Protein AF-A0A9X7IQV7-F1 (afdb_monomer_lite)

Secondary structure (DSSP, 8-state):
-EEEGGGTEEEEEHHHHHHHHHHHH-TTS--EEE-SSTT--EEEEESSHHHHHHH--TT-EEEEHHHHHHTTSTT-EEEETTEEEEEE-SHHHHTTSPPPP-EETTTTEE-

Foldseek 3Di:
DDQDVVQLEAEDELLRLVLLVLQAPQPPHPSWDFDPDPLREIEHEDADPVVCVVPDDPSHHYHHPVRSVQLNDAQGWDDGPSHIYHYHHCCVPAVPHDRDWHQRVNVRDTD

Sequence (111 aa):
MKWIPETSTLELTSRNVTALNDKLNDPLSARTLISPDPHMVPVTAVESAGAAEAIAAPGAVVLTRTQLVELTTEGATVRVGAVRVRSVADDAHYADRLAGEVYMPSTGEYR

Structure (mmCIF, N/CA/C/O backbone):
data_AF-A0A9X7IQV7-F1
#
_entry.id   AF-A0A9X7IQV7-F1
#
loop_
_atom_site.group_PDB
_atom_site.id
_atom_site.type_symbol
_atom_site.label_atom_id
_atom_site.label_alt_id
_atom_site.label_comp_id
_atom_site.label_asym_id
_atom_site.label_entity_id
_atom_site.label_seq_id
_atom_site.pdbx_PDB_ins_code
_atom_site.Cartn_x
_atom_site.Cartn_y
_atom_site.Cartn_z
_atom_site.occupancy
_atom_site.B_iso_or_equiv
_atom_site.auth_seq_id
_atom_site.auth_comp_id
_atom_site.auth_asym_id
_atom_site.auth_atom_id
_atom_site.pdbx_PDB_model_num
ATOM 1 N N . MET A 1 1 ? -7.694 -3.516 0.633 1.00 91.62 1 MET A N 1
ATOM 2 C CA . MET A 1 1 ? -7.323 -2.181 1.110 1.00 91.62 1 MET A CA 1
ATOM 3 C C . MET A 1 1 ? -8.600 -1.455 1.413 1.00 91.62 1 MET A C 1
ATOM 5 O O . MET A 1 1 ? -9.529 -1.574 0.617 1.00 91.62 1 MET A O 1
ATOM 9 N N . LYS A 1 2 ? -8.636 -0.756 2.538 1.00 92.75 2 LYS A N 1
ATOM 10 C CA . LYS A 1 2 ? -9.786 0.036 2.951 1.00 92.75 2 LYS A CA 1
ATOM 11 C C . LYS A 1 2 ? -9.299 1.306 3.629 1.00 92.75 2 LYS A C 1
ATOM 13 O O . LYS A 1 2 ? -8.490 1.234 4.553 1.00 92.75 2 LYS A O 1
ATOM 18 N N . TRP A 1 3 ? -9.786 2.452 3.178 1.00 94.25 3 TRP A N 1
ATOM 19 C CA . TRP A 1 3 ? -9.620 3.714 3.883 1.00 94.25 3 TRP A CA 1
ATOM 20 C C . TRP A 1 3 ? -10.688 3.876 4.973 1.00 94.25 3 TRP A C 1
ATOM 22 O O . TRP A 1 3 ? -11.871 3.630 4.739 1.00 94.25 3 TRP A O 1
ATOM 32 N N . ILE A 1 4 ? -10.265 4.290 6.169 1.00 93.38 4 ILE A N 1
ATOM 33 C CA . ILE A 1 4 ? -11.118 4.601 7.323 1.00 93.38 4 ILE A CA 1
ATOM 34 C C . ILE A 1 4 ? -10.941 6.094 7.652 1.00 93.38 4 ILE A C 1
ATOM 36 O O . ILE A 1 4 ? -9.976 6.451 8.348 1.00 93.38 4 ILE A O 1
ATOM 40 N N . PRO A 1 5 ? -11.837 6.973 7.159 1.00 91.94 5 PRO A N 1
ATOM 41 C CA . PRO A 1 5 ? -11.705 8.424 7.291 1.00 91.94 5 PRO A CA 1
ATOM 42 C C . PRO A 1 5 ? -11.635 8.913 8.737 1.00 91.94 5 PRO A C 1
ATOM 44 O O . PRO A 1 5 ? -10.861 9.814 9.045 1.00 91.94 5 PRO A O 1
ATOM 47 N N . GLU A 1 6 ? -12.404 8.301 9.637 1.00 93.88 6 GLU A N 1
ATOM 48 C CA . GLU A 1 6 ? -12.591 8.763 11.017 1.00 93.88 6 GLU A CA 1
ATOM 49 C C . GLU A 1 6 ? -11.290 8.727 11.823 1.00 93.88 6 GLU A C 1
ATOM 51 O O . GLU A 1 6 ? -11.115 9.472 12.785 1.00 93.88 6 GLU A O 1
ATOM 56 N N . THR A 1 7 ? -10.372 7.841 11.440 1.00 94.69 7 THR A N 1
ATOM 57 C CA . THR A 1 7 ? -9.106 7.623 12.149 1.00 94.69 7 THR A CA 1
ATOM 58 C C . THR A 1 7 ? -7.882 7.864 11.275 1.00 94.69 7 THR A C 1
ATOM 60 O O . THR A 1 7 ? -6.761 7.613 11.727 1.00 94.69 7 THR A O 1
ATOM 63 N N . SER A 1 8 ? -8.083 8.323 10.036 1.00 94.19 8 SER A N 1
ATOM 64 C CA . SER A 1 8 ? -7.045 8.418 9.007 1.00 94.19 8 SER A CA 1
ATOM 65 C C . SER A 1 8 ? -6.228 7.126 8.886 1.00 94.19 8 SER A C 1
ATOM 67 O O . SER A 1 8 ? -4.991 7.158 8.876 1.00 94.19 8 SER A O 1
ATOM 69 N N . THR A 1 9 ? -6.924 5.983 8.861 1.00 95.81 9 THR A N 1
ATOM 70 C CA . THR A 1 9 ? -6.297 4.657 8.813 1.00 95.81 9 THR A CA 1
ATOM 71 C C . THR A 1 9 ? -6.508 4.010 7.452 1.00 95.81 9 THR A C 1
ATOM 73 O O . THR A 1 9 ? -7.637 3.871 6.993 1.00 95.81 9 THR A O 1
ATOM 76 N N . LEU A 1 10 ? -5.421 3.564 6.831 1.00 96.19 10 LEU A N 1
ATOM 77 C CA . LEU A 1 10 ? -5.437 2.682 5.676 1.00 96.19 10 LEU A CA 1
ATOM 78 C C . LEU A 1 10 ? -5.171 1.248 6.140 1.00 96.19 10 LEU A C 1
ATOM 80 O O . LEU A 1 10 ? -4.091 0.945 6.646 1.00 96.19 10 LEU A O 1
ATOM 84 N N . GLU A 1 11 ? -6.135 0.359 5.948 1.00 96.75 11 GLU A N 1
ATOM 85 C CA . GLU A 1 11 ? -5.960 -1.069 6.205 1.00 96.75 11 GLU A CA 1
ATOM 86 C C . GLU A 1 11 ? -5.447 -1.772 4.944 1.00 96.75 11 GLU A C 1
ATOM 88 O O . GLU A 1 11 ? -6.029 -1.651 3.859 1.00 96.75 11 GLU A O 1
ATOM 93 N N . LEU A 1 12 ? -4.344 -2.507 5.084 1.00 96.38 12 LEU A N 1
ATOM 94 C CA . LEU A 1 12 ? -3.753 -3.347 4.048 1.00 96.38 12 LEU A CA 1
ATOM 95 C C . LEU A 1 12 ? -3.835 -4.808 4.478 1.00 96.38 12 LEU A C 1
ATOM 97 O O . LEU A 1 12 ? -3.407 -5.163 5.570 1.00 96.38 12 LEU A O 1
ATOM 101 N N . THR A 1 13 ? -4.360 -5.653 3.596 1.00 95.50 13 THR A N 1
ATOM 102 C CA . THR A 1 13 ? -4.292 -7.111 3.785 1.00 95.50 13 THR A CA 1
ATOM 103 C C . THR A 1 13 ? -2.901 -7.646 3.449 1.00 95.50 13 THR A C 1
ATOM 105 O O . THR A 1 13 ? -2.144 -6.969 2.740 1.00 95.50 13 THR A O 1
ATOM 108 N N . SER A 1 14 ? -2.593 -8.883 3.844 1.00 93.25 14 SER A N 1
ATOM 109 C CA . SER A 1 14 ? -1.356 -9.559 3.430 1.00 93.25 14 SER A CA 1
ATOM 110 C C . SER A 1 14 ? -1.229 -9.632 1.902 1.00 93.25 14 SER A C 1
ATOM 112 O O . SER A 1 14 ? -0.172 -9.293 1.369 1.00 93.25 14 SER A O 1
ATOM 114 N N . ARG A 1 15 ? -2.318 -9.910 1.164 1.00 93.06 15 ARG A N 1
ATOM 115 C CA . ARG A 1 15 ? -2.334 -9.844 -0.316 1.00 93.06 15 ARG A CA 1
ATOM 116 C C . ARG A 1 15 ? -1.920 -8.481 -0.859 1.00 93.06 15 ARG A C 1
ATOM 118 O O . ARG A 1 15 ? -1.242 -8.397 -1.880 1.00 93.06 15 ARG A O 1
ATOM 125 N N . ASN A 1 16 ? -2.333 -7.395 -0.205 1.00 94.88 16 ASN A N 1
ATOM 126 C CA . ASN A 1 16 ? -1.966 -6.050 -0.646 1.00 94.88 16 ASN A CA 1
ATOM 127 C C . ASN A 1 16 ? -0.482 -5.761 -0.414 1.00 94.88 16 ASN A C 1
ATOM 129 O O . ASN A 1 16 ? 0.158 -5.175 -1.286 1.00 94.88 16 ASN A O 1
ATOM 13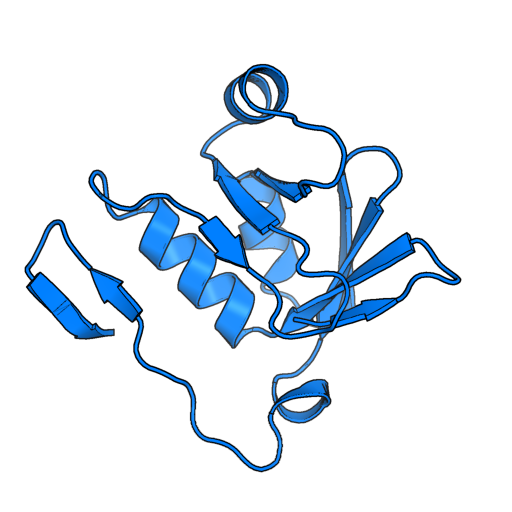3 N N . VAL A 1 17 ? 0.066 -6.206 0.717 1.00 95.94 17 VAL A N 1
ATOM 134 C CA . VAL A 1 17 ? 1.496 -6.077 1.023 1.00 95.94 17 VAL A CA 1
ATOM 135 C C . VAL A 1 17 ? 2.342 -6.904 0.049 1.00 95.94 17 VAL A C 1
ATOM 137 O O . VAL A 1 17 ? 3.333 -6.393 -0.474 1.00 95.94 17 VAL A O 1
ATOM 140 N N . THR A 1 18 ? 1.939 -8.138 -0.263 1.00 95.12 18 THR A N 1
ATOM 141 C CA . THR A 1 18 ? 2.618 -8.982 -1.262 1.00 95.12 18 THR A CA 1
ATOM 142 C C . THR A 1 18 ? 2.610 -8.328 -2.640 1.00 95.12 18 THR A C 1
ATOM 144 O O . THR A 1 18 ? 3.672 -8.125 -3.221 1.00 95.12 18 THR A O 1
ATOM 147 N N . ALA A 1 19 ? 1.445 -7.878 -3.118 1.00 94.94 19 ALA A N 1
ATOM 148 C CA . ALA A 1 19 ? 1.332 -7.223 -4.419 1.00 94.94 19 ALA A CA 1
ATOM 149 C C . ALA A 1 19 ? 2.175 -5.937 -4.518 1.00 94.94 19 ALA A C 1
ATOM 151 O O . ALA A 1 19 ? 2.748 -5.659 -5.569 1.00 94.94 19 ALA A O 1
ATOM 152 N N . LEU A 1 20 ? 2.280 -5.149 -3.440 1.00 96.44 20 LEU A N 1
ATOM 153 C CA . LEU A 1 20 ? 3.161 -3.976 -3.400 1.00 96.44 20 LEU A CA 1
ATOM 154 C C . LEU A 1 20 ? 4.643 -4.368 -3.463 1.00 96.44 20 LEU A C 1
ATOM 156 O O . LEU A 1 20 ? 5.401 -3.711 -4.172 1.00 96.44 20 LEU A O 1
ATOM 160 N N . ASN A 1 21 ? 5.051 -5.441 -2.780 1.00 95.94 21 ASN A N 1
ATOM 161 C CA . ASN A 1 21 ? 6.421 -5.954 -2.853 1.00 95.94 21 ASN A CA 1
ATOM 162 C C . ASN A 1 21 ? 6.766 -6.495 -4.246 1.00 95.94 21 ASN A C 1
ATOM 164 O O . ASN A 1 21 ? 7.819 -6.151 -4.779 1.00 95.94 21 ASN A O 1
ATOM 168 N N . ASP A 1 22 ? 5.887 -7.290 -4.862 1.00 95.12 22 ASP A N 1
ATOM 169 C CA . ASP A 1 22 ? 6.082 -7.769 -6.235 1.00 95.12 22 ASP A CA 1
ATOM 170 C C . ASP A 1 22 ? 6.224 -6.593 -7.196 1.00 95.12 22 ASP A C 1
ATOM 172 O O . ASP A 1 22 ? 7.209 -6.485 -7.925 1.00 95.12 22 ASP A O 1
ATOM 176 N N . LYS A 1 23 ? 5.294 -5.639 -7.121 1.00 95.12 23 LYS A N 1
ATOM 177 C CA . LYS A 1 23 ? 5.348 -4.433 -7.940 1.00 95.12 23 LYS A CA 1
ATOM 178 C C . LYS A 1 23 ? 6.605 -3.605 -7.697 1.00 95.12 23 LYS A C 1
ATOM 180 O O . LYS A 1 23 ? 7.073 -3.004 -8.655 1.00 95.12 23 LYS A O 1
ATOM 185 N N . LEU A 1 24 ? 7.128 -3.541 -6.473 1.00 96.00 24 LEU A N 1
ATOM 186 C CA . LEU A 1 24 ? 8.381 -2.846 -6.164 1.00 96.00 24 LEU A CA 1
ATOM 187 C C . LEU A 1 24 ? 9.591 -3.544 -6.801 1.00 96.00 24 LEU A C 1
ATOM 189 O O . LEU A 1 24 ? 10.496 -2.869 -7.284 1.00 96.00 24 LEU A O 1
ATOM 193 N N . ASN A 1 25 ? 9.586 -4.878 -6.829 1.00 94.56 25 ASN A N 1
ATOM 194 C CA . ASN A 1 25 ? 10.642 -5.687 -7.438 1.00 94.56 25 ASN A CA 1
ATOM 195 C C . ASN A 1 25 ? 10.593 -5.694 -8.976 1.00 94.56 25 ASN A C 1
ATOM 197 O O . ASN A 1 25 ? 11.589 -6.046 -9.605 1.00 94.56 25 ASN A O 1
ATOM 201 N N . ASP A 1 26 ? 9.469 -5.310 -9.586 1.00 93.75 26 ASP A N 1
ATOM 202 C CA . ASP A 1 26 ? 9.372 -5.130 -11.033 1.00 93.75 26 ASP A CA 1
ATOM 203 C C . ASP A 1 26 ? 9.858 -3.720 -11.442 1.00 93.75 26 ASP A C 1
ATOM 205 O O . ASP A 1 26 ? 9.239 -2.710 -11.083 1.00 93.75 26 ASP A O 1
ATOM 209 N N . PRO A 1 27 ? 10.949 -3.607 -12.224 1.00 91.62 27 PRO A N 1
ATOM 210 C CA . PRO A 1 27 ? 11.504 -2.317 -12.622 1.00 91.62 27 PRO A CA 1
ATOM 211 C C . PRO A 1 27 ? 10.594 -1.499 -13.552 1.00 91.62 27 PRO A C 1
ATOM 213 O O . PRO A 1 27 ? 10.743 -0.280 -13.588 1.00 91.62 27 PRO A O 1
ATOM 216 N N . LEU A 1 28 ? 9.670 -2.133 -14.285 1.00 91.88 28 LEU A N 1
ATOM 217 C CA . LEU A 1 28 ? 8.738 -1.481 -15.216 1.00 91.88 28 LEU A CA 1
ATOM 218 C C . LEU A 1 28 ? 7.349 -1.237 -14.612 1.00 91.88 28 LEU A C 1
ATOM 220 O O . LEU A 1 28 ? 6.492 -0.611 -15.236 1.00 91.88 28 LEU A O 1
ATOM 224 N N . SER A 1 29 ? 7.099 -1.737 -13.407 1.00 93.62 29 SER A N 1
ATOM 225 C CA . SER A 1 29 ? 5.849 -1.509 -12.694 1.00 93.62 29 SER A CA 1
ATOM 226 C C . SER A 1 29 ? 5.725 -0.060 -12.222 1.00 93.62 29 SER A C 1
ATOM 228 O O . SER A 1 29 ? 6.691 0.570 -11.795 1.00 93.62 29 SER A O 1
ATOM 230 N N . ALA A 1 30 ? 4.489 0.444 -12.203 1.00 90.38 30 ALA A N 1
ATOM 231 C CA . ALA A 1 30 ? 4.160 1.734 -11.596 1.00 90.38 30 ALA A CA 1
ATOM 232 C C . ALA A 1 30 ? 4.251 1.721 -10.058 1.00 90.38 30 ALA A C 1
ATOM 234 O O . ALA A 1 30 ? 4.146 2.770 -9.435 1.00 90.38 30 ALA A O 1
ATOM 235 N N . ARG A 1 31 ? 4.428 0.543 -9.435 1.00 95.69 31 ARG A N 1
ATOM 236 C CA . ARG A 1 31 ? 4.593 0.365 -7.976 1.00 95.69 31 ARG A CA 1
ATOM 237 C C . ARG A 1 31 ? 3.409 0.827 -7.133 1.00 95.69 31 ARG A C 1
ATOM 239 O O . ARG A 1 31 ? 3.527 0.909 -5.916 1.00 95.69 31 ARG A O 1
ATOM 246 N N . THR A 1 32 ? 2.263 1.072 -7.760 1.00 94.75 32 THR A N 1
ATOM 247 C CA . THR A 1 32 ? 1.075 1.611 -7.102 1.00 94.75 32 THR A CA 1
ATOM 248 C C . THR A 1 32 ? -0.067 0.601 -7.096 1.00 94.75 32 THR A C 1
ATOM 250 O O . THR A 1 32 ? -0.337 -0.063 -8.100 1.00 94.75 32 THR A O 1
ATOM 253 N N . LEU A 1 33 ? -0.767 0.517 -5.968 1.00 94.06 33 LEU A N 1
ATOM 254 C CA . LEU A 1 33 ? -2.119 -0.023 -5.873 1.00 94.06 33 LEU A CA 1
ATOM 255 C C . LEU A 1 33 ? -3.089 1.115 -5.568 1.00 94.06 33 LEU A C 1
ATOM 257 O O . LEU A 1 33 ? -2.747 2.039 -4.840 1.00 94.06 33 LEU A O 1
ATOM 261 N N . ILE A 1 34 ? -4.312 1.033 -6.077 1.00 92.06 34 ILE A N 1
ATOM 262 C CA . ILE A 1 34 ? -5.368 2.002 -5.774 1.00 92.06 34 ILE A CA 1
ATOM 263 C C . ILE A 1 34 ? -6.463 1.264 -5.015 1.00 92.06 34 ILE A C 1
ATOM 265 O O . ILE A 1 34 ? -6.852 0.157 -5.399 1.00 92.06 34 ILE A O 1
ATOM 269 N N . SER A 1 35 ? -6.908 1.826 -3.891 1.00 86.12 35 SER A N 1
ATOM 270 C CA . SER A 1 35 ? -8.021 1.235 -3.144 1.00 86.12 35 SER A CA 1
ATOM 271 C C . SER A 1 35 ? -9.302 1.276 -3.988 1.00 86.12 35 SER A C 1
ATOM 273 O O . SER A 1 35 ? -9.554 2.271 -4.659 1.00 86.12 35 SER A O 1
ATOM 275 N N . PRO A 1 36 ? -10.106 0.200 -3.994 1.00 80.81 36 PRO A N 1
ATOM 276 C CA . PRO A 1 36 ? -11.345 0.156 -4.770 1.00 80.81 36 PRO A CA 1
ATOM 277 C C . PRO A 1 36 ? -12.517 0.862 -4.067 1.00 80.81 36 PRO A C 1
ATOM 279 O O . PRO A 1 36 ? -13.636 0.835 -4.571 1.00 80.81 36 PRO A O 1
ATOM 282 N N . ASP A 1 37 ? -12.294 1.410 -2.870 1.00 80.56 37 ASP A N 1
ATOM 283 C CA . ASP A 1 37 ? -13.310 2.134 -2.112 1.00 80.56 37 ASP A CA 1
ATOM 284 C C . ASP A 1 37 ? -13.532 3.551 -2.692 1.00 80.56 37 ASP A C 1
ATOM 286 O O . ASP A 1 37 ? -12.722 4.023 -3.493 1.00 80.56 37 ASP A O 1
ATOM 290 N N . PRO A 1 38 ? -14.616 4.259 -2.317 1.00 83.12 38 PRO A N 1
ATOM 291 C CA . PRO A 1 38 ? -14.932 5.578 -2.871 1.00 83.12 38 PRO A CA 1
ATOM 292 C C . PRO A 1 38 ? -13.838 6.637 -2.682 1.00 83.12 38 PRO A C 1
ATOM 294 O O . PRO A 1 38 ? -13.885 7.678 -3.335 1.00 83.12 38 PRO A O 1
ATOM 297 N N . HIS A 1 39 ? -12.879 6.410 -1.783 1.00 85.75 39 HIS A N 1
ATOM 298 C CA . HIS A 1 39 ? -11.798 7.346 -1.509 1.00 85.75 39 HIS A CA 1
ATOM 299 C C . HIS A 1 39 ? -10.609 7.165 -2.452 1.00 85.75 39 HIS A C 1
ATOM 301 O O . HIS A 1 39 ? -9.799 8.084 -2.555 1.00 85.75 39 HIS A O 1
ATOM 307 N N . MET A 1 40 ? -10.519 6.032 -3.162 1.00 89.19 40 MET A N 1
ATOM 308 C CA . MET A 1 40 ? -9.560 5.798 -4.249 1.00 89.19 40 MET A CA 1
ATOM 309 C C . MET A 1 40 ? -8.112 6.148 -3.868 1.00 89.19 40 MET A C 1
ATOM 311 O O . MET A 1 40 ? -7.344 6.645 -4.688 1.00 89.19 40 MET A O 1
ATOM 315 N N . VAL A 1 41 ? -7.728 5.897 -2.611 1.00 92.38 41 VAL A N 1
ATOM 316 C CA . VAL A 1 41 ? -6.396 6.211 -2.075 1.00 92.38 41 VAL A CA 1
ATOM 317 C C . VAL A 1 41 ? -5.327 5.428 -2.852 1.00 92.38 41 VAL A C 1
ATOM 319 O O . VAL A 1 41 ? -5.364 4.188 -2.823 1.00 92.38 41 VAL A O 1
ATOM 322 N N . PRO A 1 42 ? -4.382 6.105 -3.534 1.00 94.56 42 PRO A N 1
ATOM 323 C CA . PRO A 1 42 ? -3.240 5.462 -4.161 1.00 94.56 42 PRO A CA 1
ATOM 324 C C . PRO A 1 42 ? -2.159 5.153 -3.120 1.00 94.56 42 PRO A C 1
ATOM 326 O O . PRO A 1 42 ? -1.821 5.980 -2.269 1.00 94.56 42 PRO A O 1
ATOM 329 N N . VAL A 1 43 ? -1.599 3.953 -3.215 1.00 95.88 43 VAL A N 1
ATOM 330 C CA . VAL A 1 43 ? -0.553 3.427 -2.340 1.00 95.88 43 VAL A CA 1
ATOM 331 C C . VAL A 1 43 ? 0.639 3.040 -3.198 1.00 95.88 43 VAL A C 1
ATOM 333 O O . VAL A 1 43 ? 0.543 2.085 -3.965 1.00 95.88 43 VAL A O 1
ATOM 336 N N . THR A 1 44 ? 1.748 3.763 -3.082 1.00 96.31 44 THR A N 1
ATOM 337 C CA . THR A 1 44 ? 2.950 3.562 -3.903 1.00 96.31 44 THR A CA 1
ATOM 338 C C . THR A 1 44 ? 4.088 2.989 -3.071 1.00 96.31 44 THR A C 1
ATOM 340 O O . THR A 1 44 ? 4.399 3.505 -2.001 1.00 96.31 44 THR A O 1
ATOM 343 N N . ALA A 1 45 ? 4.734 1.940 -3.572 1.00 97.12 45 ALA A N 1
ATOM 344 C CA . ALA A 1 45 ? 5.916 1.343 -2.969 1.00 97.12 45 ALA A CA 1
ATOM 345 C C . ALA A 1 45 ? 7.208 1.984 -3.501 1.00 97.12 45 ALA A C 1
ATOM 347 O O . ALA A 1 45 ? 7.370 2.186 -4.708 1.00 97.12 45 ALA A O 1
ATOM 348 N N . VAL A 1 46 ? 8.156 2.256 -2.608 1.00 96.62 46 VAL A N 1
ATOM 349 C CA . VAL A 1 46 ? 9.494 2.767 -2.938 1.00 96.62 46 VAL A CA 1
ATOM 350 C C . VAL A 1 46 ? 10.572 2.059 -2.126 1.00 96.62 46 VAL A C 1
ATOM 352 O O . VAL A 1 46 ? 10.305 1.474 -1.081 1.00 96.62 46 VAL A O 1
ATOM 355 N N . GLU A 1 47 ? 11.819 2.134 -2.584 1.00 95.81 47 GLU A N 1
ATOM 356 C CA . GLU A 1 47 ? 12.936 1.483 -1.891 1.00 95.81 47 GLU A CA 1
ATOM 357 C C . GLU A 1 47 ? 13.290 2.167 -0.565 1.00 95.81 47 GLU A C 1
ATOM 359 O O . GLU A 1 47 ? 13.496 1.499 0.445 1.00 95.81 47 GLU A O 1
ATOM 364 N N . SER A 1 48 ? 13.349 3.501 -0.547 1.00 92.12 48 SER A N 1
ATOM 365 C CA . SER A 1 48 ? 13.931 4.261 0.563 1.00 92.12 48 SER A CA 1
ATOM 366 C C . SER A 1 48 ? 13.134 5.516 0.919 1.00 92.12 48 SER A C 1
ATOM 368 O O . SER A 1 48 ? 12.318 6.003 0.136 1.00 92.12 48 SER A O 1
ATOM 370 N N . ALA A 1 49 ? 13.400 6.065 2.107 1.00 87.62 49 ALA A N 1
ATOM 371 C CA . ALA A 1 49 ? 12.749 7.281 2.595 1.00 87.62 49 ALA A CA 1
ATOM 372 C C . ALA A 1 49 ? 12.984 8.494 1.677 1.00 87.62 49 ALA A C 1
ATOM 374 O O . ALA A 1 49 ? 12.036 9.203 1.359 1.00 87.62 49 ALA A O 1
ATOM 375 N N . GLY A 1 50 ? 14.204 8.677 1.158 1.00 83.19 50 GLY A N 1
ATOM 376 C CA . GLY A 1 50 ? 14.492 9.773 0.223 1.00 83.19 50 GLY A CA 1
ATOM 377 C C . GLY A 1 50 ? 13.696 9.672 -1.085 1.00 83.19 50 GLY A C 1
ATOM 378 O O . GLY A 1 50 ? 13.272 10.686 -1.633 1.00 83.19 50 GLY A O 1
ATOM 379 N N . ALA A 1 51 ? 13.417 8.452 -1.561 1.00 81.50 51 ALA A N 1
ATOM 380 C CA . ALA A 1 51 ? 12.517 8.254 -2.697 1.00 81.50 51 ALA A CA 1
ATOM 381 C C . ALA A 1 51 ? 11.058 8.574 -2.333 1.00 81.50 51 ALA A C 1
ATOM 383 O O . ALA A 1 51 ? 10.333 9.107 -3.167 1.00 81.50 51 ALA A O 1
ATOM 384 N N . ALA A 1 52 ? 10.635 8.277 -1.099 1.00 80.94 52 ALA A N 1
ATOM 385 C CA . ALA A 1 52 ? 9.285 8.580 -0.631 1.00 80.94 52 ALA A CA 1
ATOM 386 C C . ALA A 1 52 ? 9.024 10.089 -0.579 1.00 80.94 52 ALA A C 1
ATOM 388 O O . ALA A 1 52 ? 7.998 10.550 -1.070 1.00 80.94 52 ALA A O 1
ATOM 389 N N . GLU A 1 53 ? 9.969 10.855 -0.035 1.00 82.00 53 GLU A N 1
ATOM 390 C CA . GLU A 1 53 ? 9.894 12.318 0.050 1.00 82.00 53 GLU A CA 1
ATOM 391 C C . GLU A 1 53 ? 9.798 12.969 -1.334 1.00 82.00 53 GLU A C 1
ATOM 393 O O . GLU A 1 53 ? 9.008 13.889 -1.529 1.00 82.00 53 GLU A O 1
ATOM 398 N N . ALA A 1 54 ? 10.547 12.453 -2.312 1.00 73.25 54 ALA A N 1
ATOM 399 C CA . ALA A 1 54 ? 10.569 12.988 -3.671 1.00 73.25 54 ALA A CA 1
ATOM 400 C C . ALA A 1 54 ? 9.238 12.832 -4.429 1.00 73.25 54 ALA A C 1
ATOM 402 O O . ALA A 1 54 ? 8.975 13.598 -5.356 1.00 73.25 54 ALA A O 1
ATOM 403 N N . ILE A 1 55 ? 8.411 11.845 -4.065 1.00 82.38 55 ILE A N 1
ATOM 404 C CA . ILE A 1 55 ? 7.153 11.535 -4.767 1.00 82.38 55 ILE A CA 1
ATOM 405 C C . ILE A 1 55 ? 5.906 11.737 -3.902 1.00 82.38 55 ILE A C 1
ATOM 407 O O . ILE A 1 55 ? 4.796 11.441 -4.349 1.00 82.38 55 ILE A O 1
ATOM 411 N N . ALA A 1 56 ? 6.073 12.197 -2.661 1.00 79.56 56 ALA A N 1
ATOM 412 C CA . ALA A 1 56 ? 4.973 12.403 -1.737 1.00 79.56 56 ALA A CA 1
ATOM 413 C C . ALA A 1 56 ? 3.988 13.427 -2.318 1.00 79.56 56 ALA A C 1
ATOM 415 O O . ALA A 1 56 ? 4.294 14.610 -2.458 1.00 79.56 56 ALA A O 1
ATOM 416 N N . ALA A 1 57 ? 2.785 12.959 -2.643 1.00 79.69 57 ALA A N 1
ATOM 417 C CA . ALA A 1 57 ? 1.691 13.789 -3.123 1.00 79.69 57 ALA A CA 1
ATOM 418 C C . ALA A 1 57 ? 0.559 13.815 -2.083 1.00 79.69 57 ALA A C 1
ATOM 420 O O . ALA A 1 57 ? 0.307 12.797 -1.428 1.00 79.69 57 ALA A O 1
ATOM 421 N N . PRO A 1 58 ? -0.161 14.941 -1.927 1.00 78.56 58 PRO A N 1
ATOM 422 C CA . PRO A 1 58 ? -1.352 14.989 -1.087 1.00 78.56 58 PRO A CA 1
ATOM 423 C C . PRO A 1 58 ? -2.351 13.889 -1.466 1.00 78.56 58 PRO A C 1
ATOM 425 O O . PRO A 1 58 ? -2.659 13.698 -2.639 1.00 78.56 58 PRO A O 1
ATOM 428 N N . GLY A 1 59 ? -2.856 13.167 -0.465 1.00 82.69 59 GLY A N 1
ATOM 429 C CA . GLY A 1 59 ? -3.818 12.081 -0.669 1.00 82.69 59 GLY A CA 1
ATOM 430 C C . GLY A 1 59 ? -3.213 10.750 -1.129 1.00 82.69 59 GLY A C 1
ATOM 431 O O . GLY A 1 59 ? -3.951 9.774 -1.208 1.00 82.69 59 GLY A O 1
ATOM 432 N N . ALA A 1 60 ? -1.900 10.676 -1.377 1.00 90.00 60 ALA A N 1
ATOM 433 C CA . ALA A 1 60 ? -1.198 9.426 -1.653 1.00 90.00 60 ALA A CA 1
ATOM 434 C C . ALA A 1 60 ? -0.487 8.889 -0.406 1.00 90.00 60 ALA A C 1
ATOM 436 O O . ALA A 1 60 ? 0.037 9.645 0.415 1.00 90.00 60 ALA A O 1
ATOM 437 N N . VAL A 1 61 ? -0.427 7.564 -0.285 1.00 95.19 61 VAL A N 1
ATOM 438 C CA . VAL A 1 61 ? 0.355 6.878 0.746 1.00 95.19 61 VAL A CA 1
ATOM 439 C C . VAL A 1 61 ? 1.584 6.268 0.090 1.00 95.19 61 VAL A C 1
ATOM 441 O O . VAL A 1 61 ? 1.467 5.418 -0.785 1.00 95.19 61 VAL A O 1
ATOM 444 N N . VAL A 1 62 ? 2.773 6.686 0.516 1.00 96.69 62 VAL A N 1
ATOM 445 C CA . VAL A 1 62 ? 4.035 6.147 -0.002 1.00 96.69 62 VAL A CA 1
ATOM 446 C C . VAL A 1 62 ? 4.681 5.273 1.067 1.00 96.69 62 VAL A C 1
ATOM 448 O O . VAL A 1 62 ? 4.965 5.749 2.164 1.00 96.69 62 VAL A O 1
ATOM 451 N N . LEU A 1 63 ? 4.880 3.992 0.759 1.00 97.00 63 LEU A N 1
ATOM 452 C CA . LEU A 1 63 ? 5.457 3.000 1.664 1.00 97.00 63 LEU A CA 1
ATOM 453 C C . LEU A 1 63 ? 6.854 2.610 1.200 1.00 97.00 63 LEU A C 1
ATOM 455 O O . LEU A 1 63 ? 7.066 2.260 0.041 1.00 97.00 63 LEU A O 1
ATOM 459 N N . THR A 1 64 ? 7.806 2.635 2.124 1.00 97.31 64 THR A N 1
ATOM 460 C CA . THR A 1 64 ? 9.160 2.135 1.872 1.00 97.31 64 THR A CA 1
ATOM 461 C C . THR A 1 64 ? 9.213 0.610 1.960 1.00 97.31 64 THR A C 1
ATOM 463 O O . THR A 1 64 ? 8.358 -0.010 2.598 1.00 97.31 64 THR A O 1
ATOM 466 N N . ARG A 1 65 ? 10.258 -0.010 1.396 1.00 97.12 65 ARG A N 1
ATOM 467 C CA . ARG A 1 65 ? 10.505 -1.453 1.537 1.00 97.12 65 ARG A CA 1
ATOM 468 C C . ARG A 1 65 ? 10.526 -1.893 3.000 1.00 97.12 65 ARG A C 1
ATOM 470 O O . ARG A 1 65 ? 9.891 -2.884 3.341 1.00 97.12 65 ARG A O 1
ATOM 477 N N . THR A 1 66 ? 11.197 -1.142 3.873 1.00 97.25 66 THR A N 1
ATOM 478 C CA . THR A 1 66 ? 11.248 -1.451 5.311 1.00 97.25 66 THR A CA 1
ATOM 479 C C . THR A 1 66 ? 9.854 -1.456 5.937 1.00 97.25 66 THR A C 1
ATOM 481 O O . THR A 1 66 ? 9.497 -2.404 6.628 1.00 97.25 66 THR A O 1
ATOM 484 N N . GLN A 1 67 ? 9.021 -0.459 5.627 1.00 97.81 67 GLN A N 1
ATOM 485 C CA . GLN A 1 67 ? 7.641 -0.407 6.122 1.00 97.81 67 GLN A CA 1
ATOM 486 C C . GLN A 1 67 ? 6.782 -1.551 5.569 1.00 97.81 67 GLN A C 1
ATOM 488 O O . GLN A 1 67 ? 5.965 -2.107 6.296 1.00 97.81 67 GLN A O 1
ATOM 493 N N . LEU A 1 68 ? 6.963 -1.930 4.299 1.00 97.50 68 LEU A N 1
ATOM 494 C CA . LEU A 1 68 ? 6.278 -3.088 3.720 1.00 97.50 68 LEU A CA 1
ATOM 495 C C . LEU A 1 68 ? 6.675 -4.392 4.419 1.00 97.50 68 LEU A C 1
ATOM 497 O O . LEU A 1 68 ? 5.806 -5.228 4.647 1.00 97.50 68 LEU A O 1
ATOM 501 N N . VAL A 1 69 ? 7.948 -4.550 4.794 1.00 97.31 69 VAL A N 1
ATOM 502 C CA . VAL A 1 69 ? 8.420 -5.695 5.587 1.00 97.31 69 VAL A CA 1
ATOM 503 C C . VAL A 1 69 ? 7.759 -5.708 6.964 1.00 97.31 69 VAL A C 1
ATOM 505 O O . VAL A 1 69 ? 7.247 -6.746 7.367 1.00 97.31 69 VAL A O 1
ATOM 508 N N . GLU A 1 70 ? 7.686 -4.575 7.664 1.00 97.56 70 GLU A N 1
ATOM 509 C CA . GLU A 1 70 ? 6.986 -4.492 8.958 1.00 97.56 70 GLU A CA 1
ATOM 510 C C . GLU A 1 70 ? 5.506 -4.887 8.835 1.00 97.56 70 GLU A C 1
ATOM 512 O O . GLU A 1 70 ? 4.983 -5.653 9.645 1.00 97.56 70 GLU A O 1
ATOM 517 N N . LEU A 1 71 ? 4.842 -4.430 7.771 1.00 97.88 71 LEU A N 1
ATOM 518 C CA . LEU A 1 71 ? 3.433 -4.716 7.496 1.00 97.88 71 LEU A CA 1
ATOM 519 C C . LEU A 1 71 ? 3.154 -6.173 7.085 1.00 97.88 71 LEU A C 1
ATOM 521 O O . LEU A 1 71 ? 1.985 -6.552 6.998 1.00 97.88 71 LEU A O 1
ATOM 525 N N . THR A 1 72 ? 4.178 -7.010 6.877 1.00 96.31 72 THR A N 1
ATOM 526 C CA . THR A 1 72 ? 3.978 -8.464 6.705 1.00 96.31 72 THR A CA 1
ATOM 527 C C . THR A 1 72 ? 3.464 -9.139 7.977 1.00 96.31 72 THR A C 1
ATOM 529 O O . THR A 1 72 ? 2.870 -10.212 7.900 1.00 96.31 72 THR A O 1
ATOM 532 N N . THR A 1 73 ? 3.649 -8.509 9.141 1.00 96.19 73 THR A N 1
ATOM 533 C CA . THR A 1 73 ? 3.095 -8.989 10.409 1.00 96.19 73 THR A CA 1
ATOM 534 C C . THR A 1 73 ? 1.672 -8.463 10.581 1.00 96.19 73 THR A C 1
ATOM 536 O O . THR A 1 73 ? 1.452 -7.252 10.614 1.00 96.19 73 THR A O 1
ATOM 539 N N . GLU A 1 74 ? 0.693 -9.358 10.709 1.00 93.69 74 GLU A N 1
ATOM 540 C CA . GLU A 1 74 ? -0.703 -8.972 10.939 1.00 93.69 74 GLU A CA 1
ATOM 541 C C . GLU A 1 74 ? -0.848 -8.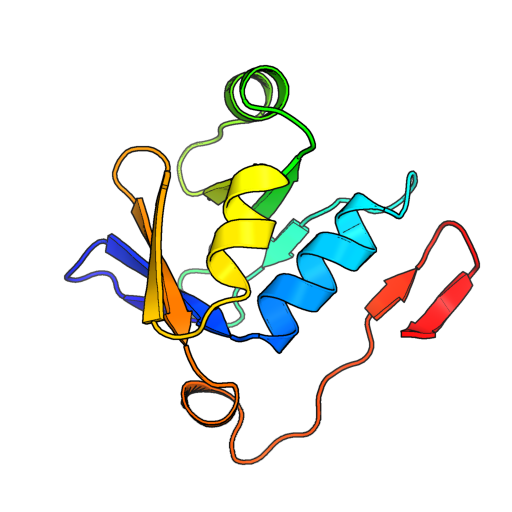119 12.213 1.00 93.69 74 GLU A C 1
ATOM 543 O O . GLU A 1 74 ? -0.216 -8.379 13.237 1.00 93.69 74 GLU A O 1
ATOM 548 N N . GLY A 1 75 ? -1.655 -7.057 12.144 1.00 94.94 75 GLY A N 1
ATOM 549 C CA . GLY A 1 75 ? -1.830 -6.094 13.232 1.00 94.94 75 GLY A CA 1
ATOM 550 C C . GLY A 1 75 ? -0.707 -5.058 13.350 1.00 94.94 75 GLY A C 1
ATOM 551 O O . GLY A 1 75 ? -0.891 -4.047 14.038 1.00 94.94 75 GLY A O 1
ATOM 552 N N . ALA A 1 76 ? 0.423 -5.237 12.652 1.00 97.62 76 ALA A N 1
ATOM 553 C CA . ALA A 1 76 ? 1.483 -4.237 12.614 1.00 97.62 76 ALA A CA 1
ATOM 554 C C . ALA A 1 76 ? 0.964 -2.910 12.061 1.00 97.62 76 ALA A C 1
ATOM 556 O O . ALA A 1 76 ? 0.054 -2.851 11.228 1.00 97.62 76 ALA A O 1
ATOM 557 N N . THR A 1 77 ? 1.544 -1.823 12.557 1.00 97.75 77 THR A N 1
ATOM 558 C CA . THR A 1 77 ? 1.129 -0.472 12.206 1.00 97.75 77 THR A CA 1
ATOM 559 C C . THR A 1 77 ? 2.346 0.389 11.925 1.00 97.75 77 THR A C 1
ATOM 561 O O . THR A 1 77 ? 3.236 0.483 12.765 1.00 97.75 77 THR A O 1
ATOM 564 N N . VAL A 1 78 ? 2.332 1.089 10.793 1.00 97.56 78 VAL A N 1
ATOM 565 C CA . VAL A 1 78 ? 3.338 2.099 10.440 1.00 97.56 78 VAL A CA 1
ATOM 566 C C . VAL A 1 78 ? 2.685 3.470 10.259 1.00 97.56 78 VAL A C 1
ATOM 568 O O . VAL A 1 78 ? 1.472 3.589 10.050 1.00 97.56 78 VAL A O 1
ATOM 571 N N . ARG A 1 79 ? 3.487 4.533 10.355 1.00 95.62 79 ARG A N 1
ATOM 572 C CA . ARG A 1 79 ? 3.053 5.916 10.114 1.00 95.62 79 ARG A CA 1
ATOM 573 C C . ARG A 1 79 ? 3.668 6.455 8.828 1.00 95.62 79 ARG A C 1
ATOM 575 O O . ARG A 1 79 ? 4.873 6.347 8.629 1.00 95.62 79 ARG A O 1
ATOM 582 N N . VAL A 1 80 ? 2.832 7.078 7.999 1.00 93.38 80 VAL A N 1
ATOM 583 C CA . VAL A 1 80 ? 3.231 7.800 6.784 1.00 93.38 80 VAL A CA 1
ATOM 584 C C . VAL A 1 80 ? 2.601 9.188 6.852 1.00 93.38 80 VAL A C 1
ATOM 586 O O . VAL A 1 80 ? 1.405 9.355 6.611 1.00 93.38 80 VAL A O 1
ATOM 589 N N . GLY A 1 81 ? 3.379 10.186 7.277 1.00 89.44 81 GLY A N 1
ATOM 590 C CA . GLY A 1 81 ? 2.836 11.499 7.630 1.00 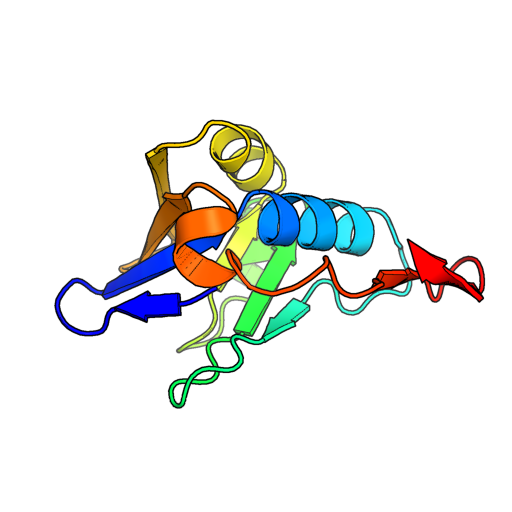89.44 81 GLY A CA 1
ATOM 591 C C . GLY A 1 81 ? 1.718 11.379 8.676 1.00 89.44 81 GLY A C 1
ATOM 592 O O . GLY A 1 81 ? 1.900 10.770 9.731 1.00 89.44 81 GLY A O 1
ATOM 593 N N . ALA A 1 82 ? 0.539 11.927 8.371 1.00 90.44 82 ALA A N 1
ATOM 594 C CA . ALA A 1 82 ? -0.639 11.842 9.240 1.00 90.44 82 ALA A CA 1
ATOM 595 C C . ALA A 1 82 ? -1.383 10.492 9.158 1.00 90.44 82 ALA A C 1
ATOM 597 O O . ALA A 1 82 ? -2.210 10.190 10.022 1.00 90.44 82 ALA A O 1
ATOM 598 N N . VAL A 1 83 ? -1.093 9.667 8.149 1.00 94.44 83 VAL A N 1
ATOM 599 C CA . VAL A 1 83 ? -1.807 8.415 7.888 1.00 94.44 83 VAL A CA 1
ATOM 600 C C . VAL A 1 83 ? -1.258 7.290 8.759 1.00 94.44 83 VAL A C 1
ATOM 602 O O . VAL A 1 83 ? -0.045 7.110 8.898 1.00 94.44 83 VAL A O 1
ATOM 605 N N . ARG A 1 84 ? -2.164 6.516 9.358 1.00 97.31 84 ARG A N 1
ATOM 606 C CA . ARG A 1 84 ? -1.849 5.227 9.974 1.00 97.31 84 ARG A CA 1
ATOM 607 C C . ARG A 1 84 ? -2.059 4.132 8.934 1.00 97.31 84 ARG A C 1
ATOM 609 O O . ARG A 1 84 ? -3.148 4.032 8.390 1.00 97.31 84 ARG A O 1
ATOM 616 N N . VAL A 1 85 ? -1.064 3.292 8.683 1.00 97.56 85 VAL A N 1
ATOM 617 C CA . VAL A 1 85 ? -1.235 2.106 7.832 1.00 97.56 85 VAL A CA 1
ATOM 618 C C . VAL A 1 85 ? -1.206 0.876 8.725 1.00 97.56 85 VAL A C 1
ATOM 620 O O . VAL A 1 85 ? -0.243 0.705 9.470 1.00 97.56 85 VAL A O 1
ATOM 623 N N . ARG A 1 86 ? -2.261 0.058 8.693 1.00 98.06 86 ARG A N 1
ATOM 624 C CA . ARG A 1 86 ? -2.408 -1.134 9.540 1.00 98.06 86 ARG A CA 1
ATOM 625 C C . ARG A 1 86 ? -2.492 -2.395 8.689 1.00 98.06 86 ARG A C 1
ATOM 627 O O . ARG A 1 86 ? -3.281 -2.443 7.748 1.00 98.06 86 ARG A O 1
ATOM 634 N N . SER A 1 87 ? -1.722 -3.411 9.057 1.00 97.25 87 SER A N 1
ATOM 635 C CA . SER A 1 87 ? -1.847 -4.754 8.496 1.00 97.25 87 SER A CA 1
ATOM 636 C C . SER A 1 87 ? -3.054 -5.478 9.096 1.00 97.25 87 SER A C 1
ATOM 638 O O . SER A 1 87 ? -3.281 -5.420 10.308 1.00 97.25 87 SER A O 1
ATOM 640 N N . VAL A 1 88 ? -3.847 -6.142 8.261 1.00 96.62 88 VAL A N 1
ATOM 641 C CA . VAL A 1 88 ? -5.013 -6.944 8.661 1.00 96.62 88 VAL A CA 1
ATOM 642 C C . VAL A 1 88 ? -5.022 -8.278 7.914 1.00 96.62 88 VAL A C 1
ATOM 644 O O . VAL A 1 88 ? -4.405 -8.402 6.854 1.00 96.62 88 VAL A O 1
ATOM 647 N N . ALA A 1 89 ? -5.735 -9.270 8.445 1.00 93.69 89 ALA A N 1
ATOM 648 C CA . ALA A 1 89 ? -5.959 -10.532 7.751 1.00 93.69 89 ALA A CA 1
ATOM 649 C C . ALA A 1 89 ? -6.684 -10.333 6.407 1.00 93.69 89 ALA A C 1
ATOM 651 O O . ALA A 1 89 ? -7.414 -9.360 6.196 1.00 93.69 89 ALA A O 1
ATOM 652 N N . ASP A 1 90 ? -6.488 -11.271 5.479 1.00 90.88 90 ASP A N 1
ATOM 653 C CA . ASP A 1 90 ? -7.161 -11.251 4.177 1.00 90.88 90 ASP A CA 1
ATOM 654 C C . ASP A 1 90 ? -8.686 -11.307 4.310 1.00 90.88 90 ASP A C 1
ATOM 656 O O . ASP A 1 90 ? -9.393 -10.604 3.586 1.00 90.88 90 ASP A O 1
ATOM 660 N N . ASP A 1 91 ? -9.198 -12.127 5.230 1.00 90.06 91 ASP A N 1
ATOM 661 C CA . ASP A 1 91 ? -10.632 -12.327 5.452 1.00 90.06 91 ASP A CA 1
ATOM 662 C C . ASP A 1 91 ? -11.346 -11.049 5.920 1.00 90.06 91 ASP A C 1
ATOM 664 O O . ASP A 1 91 ? -12.508 -10.840 5.573 1.00 90.06 91 ASP A O 1
ATOM 668 N N . ALA A 1 92 ? -10.632 -10.12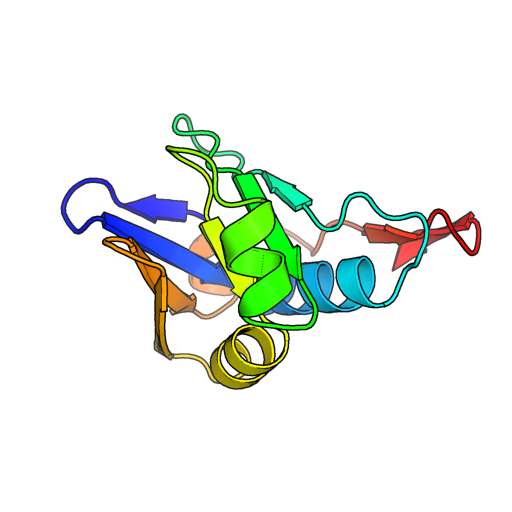3 6.567 1.00 88.25 92 ALA A N 1
ATOM 669 C CA . ALA A 1 92 ? -11.154 -8.824 6.980 1.00 88.25 92 ALA A CA 1
ATOM 670 C C . ALA A 1 92 ? -11.723 -8.007 5.809 1.00 88.25 92 ALA A C 1
ATOM 672 O O . ALA A 1 92 ? -12.581 -7.141 6.005 1.00 88.25 92 ALA A O 1
ATOM 673 N N . HIS A 1 93 ? -11.233 -8.237 4.587 1.00 85.44 93 HIS A N 1
ATOM 674 C CA . HIS A 1 93 ? -11.692 -7.529 3.388 1.00 85.44 93 HIS A CA 1
ATOM 675 C C . HIS A 1 93 ? -12.118 -8.452 2.250 1.00 85.44 93 HIS A C 1
ATOM 677 O O . HIS A 1 93 ? -12.875 -8.027 1.378 1.00 85.44 93 HIS A O 1
ATOM 683 N N . TYR A 1 94 ? -11.605 -9.678 2.212 1.00 81.81 94 TYR A N 1
ATOM 684 C CA . TYR A 1 94 ? -11.660 -10.565 1.055 1.00 81.81 94 TYR A CA 1
ATOM 685 C C . TYR A 1 94 ? -12.122 -11.984 1.408 1.00 81.81 94 TYR A C 1
ATOM 687 O O . TYR A 1 94 ? -11.781 -12.912 0.678 1.00 81.81 94 TYR A O 1
ATOM 695 N N . ALA A 1 95 ? -12.897 -12.157 2.485 1.00 82.00 95 ALA A N 1
ATOM 696 C CA . ALA A 1 95 ? -13.425 -13.461 2.903 1.00 82.00 95 ALA A CA 1
ATOM 697 C C . ALA A 1 95 ? -14.100 -14.238 1.756 1.00 82.00 95 ALA A C 1
ATOM 699 O O . ALA A 1 95 ? -13.872 -15.434 1.604 1.00 82.00 95 ALA A O 1
ATOM 700 N N . ASP A 1 96 ? -14.846 -13.540 0.894 1.00 84.31 96 ASP A N 1
ATOM 701 C CA . ASP A 1 96 ? -15.663 -14.162 -0.156 1.00 84.31 96 ASP A CA 1
ATOM 702 C C . ASP A 1 96 ? -15.019 -14.129 -1.551 1.00 84.31 96 ASP A C 1
ATOM 704 O O . ASP A 1 96 ? -15.699 -14.324 -2.561 1.00 84.31 96 ASP A O 1
ATOM 708 N N . ARG A 1 97 ? -13.715 -13.830 -1.652 1.00 79.06 97 ARG A N 1
ATOM 709 C CA . ARG A 1 97 ? -13.044 -13.726 -2.956 1.00 79.06 97 ARG A CA 1
ATOM 710 C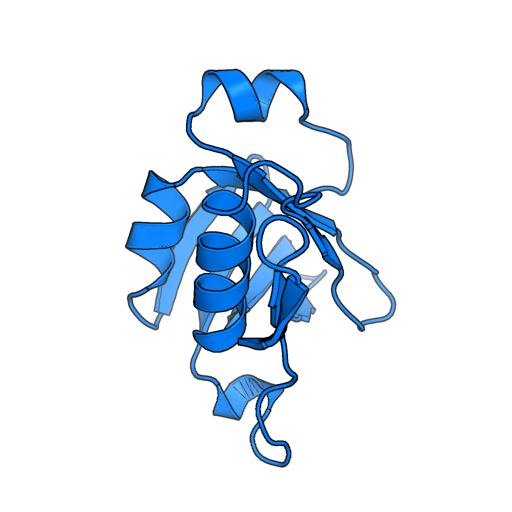 C . ARG A 1 97 ? -11.619 -14.266 -2.969 1.00 79.06 97 ARG A C 1
ATOM 712 O O . ARG A 1 97 ? -10.818 -14.050 -2.053 1.00 79.06 97 ARG A O 1
ATOM 719 N N . LEU A 1 98 ? -11.268 -14.898 -4.086 1.00 78.62 98 LEU A N 1
ATOM 720 C CA . LEU A 1 98 ? -9.885 -15.264 -4.379 1.00 78.62 98 LEU A CA 1
ATOM 721 C C . LEU A 1 98 ? -9.018 -14.014 -4.571 1.00 78.62 98 LEU A C 1
ATOM 723 O O . LEU A 1 98 ? -9.512 -12.906 -4.805 1.00 78.62 98 LEU A O 1
ATOM 727 N N . ALA A 1 99 ? -7.708 -14.189 -4.414 1.00 77.88 99 ALA A N 1
ATOM 728 C CA . ALA A 1 99 ? -6.757 -13.144 -4.751 1.00 77.88 99 ALA A CA 1
ATOM 729 C C . ALA A 1 99 ? -6.847 -12.859 -6.257 1.00 77.88 99 ALA A C 1
ATOM 731 O O . ALA A 1 99 ? -6.967 -13.786 -7.055 1.00 77.88 99 ALA A O 1
ATOM 732 N N . GLY A 1 100 ? -6.838 -11.579 -6.628 1.00 80.88 100 GLY A N 1
ATOM 733 C CA . GLY A 1 100 ? -6.677 -11.195 -8.026 1.00 80.88 100 GLY A CA 1
ATOM 734 C C . GLY A 1 100 ? -5.212 -11.302 -8.428 1.00 80.88 100 GLY A C 1
ATOM 735 O O . GLY A 1 100 ? -4.337 -11.085 -7.590 1.00 80.88 100 GLY A O 1
ATOM 736 N N . GLU A 1 101 ? -4.971 -11.600 -9.698 1.00 86.12 101 GLU A N 1
ATOM 737 C CA . GLU A 1 101 ? -3.625 -11.709 -10.255 1.00 86.12 101 GLU A CA 1
ATOM 738 C C . GLU A 1 101 ? -2.957 -10.331 -10.408 1.00 86.12 101 GLU A C 1
ATOM 740 O O . GLU A 1 101 ? -3.596 -9.315 -10.709 1.00 86.12 101 GLU A O 1
ATOM 745 N N . VAL A 1 102 ? -1.641 -10.299 -10.233 1.00 86.94 102 VAL A N 1
ATOM 746 C CA . VAL A 1 102 ? -0.768 -9.141 -10.395 1.00 86.94 102 VAL A CA 1
ATOM 747 C C . VAL A 1 102 ? 0.058 -9.322 -11.662 1.00 86.94 102 VAL A C 1
ATOM 749 O O . VAL A 1 102 ? 0.938 -10.173 -11.732 1.00 86.94 102 VAL A O 1
ATOM 752 N N . TYR A 1 103 ? -0.197 -8.482 -12.666 1.00 89.00 103 TYR A N 1
ATOM 753 C CA . TYR A 1 103 ? 0.616 -8.454 -13.882 1.00 89.00 103 TYR A CA 1
ATOM 754 C C . TYR A 1 103 ? 1.995 -7.823 -13.634 1.00 89.00 103 TYR A C 1
ATOM 756 O O . TYR A 1 103 ? 2.088 -6.729 -13.056 1.00 89.00 103 TYR A O 1
ATOM 764 N N . MET A 1 104 ? 3.033 -8.502 -14.122 1.00 93.00 104 MET A N 1
ATOM 765 C CA . MET A 1 104 ? 4.452 -8.166 -14.006 1.00 93.00 104 MET A CA 1
ATOM 766 C C . MET A 1 104 ? 4.986 -7.721 -15.375 1.00 93.00 104 MET A C 1
ATOM 768 O O . MET A 1 104 ? 5.385 -8.559 -16.185 1.00 93.00 104 MET A O 1
ATOM 772 N N . PRO A 1 105 ? 4.970 -6.414 -15.699 1.00 89.88 105 PRO A N 1
ATOM 773 C CA . PRO A 1 105 ? 5.312 -5.924 -17.035 1.00 89.88 105 PRO A CA 1
ATOM 774 C C . PRO A 1 105 ? 6.746 -6.228 -17.477 1.00 89.88 105 PRO A C 1
ATOM 776 O O . PRO A 1 105 ? 6.989 -6.325 -18.677 1.00 89.88 105 PRO A O 1
ATOM 779 N N . SER A 1 106 ? 7.692 -6.378 -16.547 1.00 91.00 106 SER A N 1
ATOM 780 C CA . SER A 1 106 ? 9.074 -6.739 -16.889 1.00 91.00 106 SER A CA 1
ATOM 781 C C . SER A 1 106 ? 9.212 -8.144 -17.479 1.00 91.00 106 SER A C 1
ATOM 783 O O . SER A 1 106 ? 10.102 -8.359 -18.301 1.00 91.00 106 SER A O 1
ATOM 785 N N . THR A 1 107 ? 8.343 -9.082 -17.088 1.00 89.12 107 THR A N 1
ATOM 786 C CA . THR A 1 107 ? 8.381 -10.482 -17.546 1.00 89.12 107 THR A CA 1
ATOM 787 C C . THR A 1 107 ? 7.196 -10.864 -18.432 1.00 89.12 107 THR A C 1
ATOM 789 O O . THR A 1 107 ? 7.277 -11.845 -19.164 1.00 89.12 107 THR A O 1
ATOM 792 N N . GLY A 1 108 ? 6.105 -10.095 -18.401 1.00 89.38 108 GLY A N 1
ATOM 793 C CA . GLY A 1 108 ? 4.844 -10.432 -19.064 1.00 89.38 108 GLY A CA 1
ATOM 794 C C . GLY A 1 108 ? 4.013 -11.490 -18.325 1.00 89.38 108 GLY A C 1
ATOM 795 O O . GLY A 1 108 ? 3.059 -12.015 -18.893 1.00 89.38 108 GLY A O 1
ATOM 796 N N . GLU A 1 109 ? 4.367 -11.819 -17.080 1.00 91.88 109 GLU A N 1
ATOM 797 C CA . GLU A 1 109 ? 3.723 -12.871 -16.285 1.00 91.88 109 GLU A CA 1
ATOM 798 C C . GLU A 1 109 ? 2.652 -12.318 -15.333 1.00 91.88 109 GLU A C 1
ATOM 800 O O . GLU A 1 109 ? 2.635 -11.131 -15.003 1.00 91.88 109 GLU A O 1
ATOM 805 N N . TYR A 1 110 ? 1.785 -13.207 -14.849 1.00 87.81 110 TY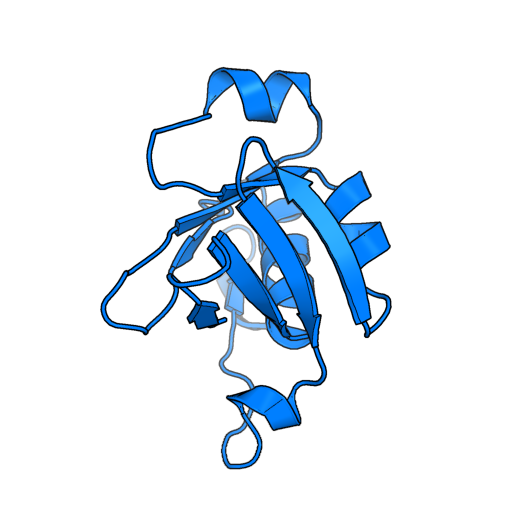R A N 1
ATOM 806 C CA . TYR A 1 110 ? 0.822 -12.940 -13.780 1.00 87.81 110 TYR A CA 1
ATOM 807 C C . TYR A 1 110 ? 1.244 -13.686 -12.508 1.00 87.81 110 TYR A C 1
ATOM 809 O O . TYR A 1 110 ? 1.710 -14.824 -12.590 1.00 87.81 110 TYR A O 1
ATOM 817 N N . ARG A 1 111 ? 1.105 -13.037 -11.348 1.00 83.19 111 ARG A N 1
ATOM 818 C CA . ARG A 1 111 ? 1.428 -13.578 -10.018 1.00 83.19 111 ARG A CA 1
ATOM 819 C C . ARG A 1 111 ? 0.264 -13.480 -9.047 1.00 83.19 111 ARG A C 1
ATOM 821 O O . ARG A 1 111 ? -0.501 -12.498 -9.157 1.00 83.19 111 ARG A O 1
#

Organism: NCBI:txid1795032

Radius of gyration: 13.28 Å; chains: 1; bounding box: 30×30×32 Å

pLDDT: mean 91.32, std 5.99, range [73.25, 98.06]